Protein AF-A0A920KPG8-F1 (afdb_monomer)

Mean predicted aligned error: 13.16 Å

Nearest PDB structures (foldseek):
  3ojo-assembly1_B  TM=7.202E-01  e=2.414E-04  Staphylococcus aureus
  3ojo-assembly1_A  TM=7.400E-01  e=6.130E-04  Staphylococcus aureus
  3d1l-assembly1_A  TM=4.827E-01  e=1.538E-01  Bacteroides fragilis NCTC 9343
  3d1l-assembly1_B  TM=4.449E-01  e=1.644E-01  Bacteroides fragilis NCTC 9343
  3gg2-assembly1_B  TM=5.961E-01  e=7.112E-01  Porphyromonas gingivalis

Sequence (133 aa):
MEKREGLVSLGKDFFSSIFPGEKEGRETPIFYTRATPKVVGGVTSPCKSVGVALYEALIDVVPVSSPAVGETKLLENIHRAVNIGLVNEMKIVAINGVDIFEVIELQKTQNPSGLQLLSGARGRRSLTDRPLF

Solvent-accessible surface area (backbone atoms only — not comparable to full-atom values): 8381 Å² total; per-residue (Å²): 136,85,79,78,82,83,80,79,42,82,49,78,73,44,70,52,61,39,63,68,76,79,81,80,61,99,82,61,83,82,89,69,100,73,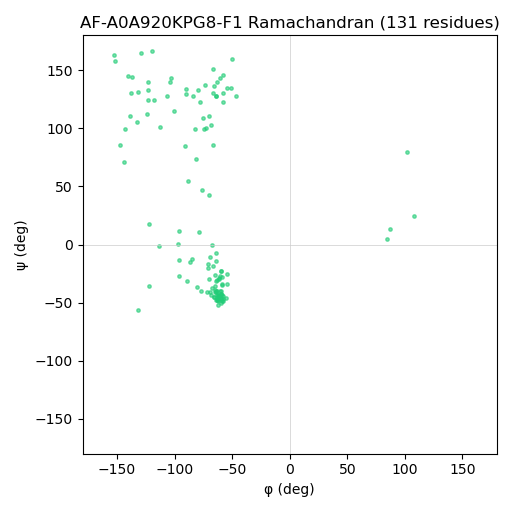58,79,62,43,42,38,3,10,83,39,74,55,10,27,54,54,49,46,62,64,42,54,77,80,38,54,66,44,80,45,91,28,35,75,73,22,50,55,58,58,55,53,51,50,55,50,51,53,52,51,52,50,54,57,57,47,47,60,50,39,73,74,72,45,63,64,66,60,53,52,56,54,42,45,74,78,45,67,77,80,56,71,88,59,75,81,74,85,65,101,62,73,89,80,80,62,80,93,121

pLDDT: mean 73.13, std 18.41, range [29.94, 93.38]

Foldseek 3Di:
DDDDPDDQDELPRDWDKDWDDDDDDPPDDDDDQADDAIEIFTQDPSNRVVRCVVPVVRYHYDYDDHRVVRVVVVVVVVLVVVVVVVVVVVVVVVVVVDDVVVVVVVCCVVPVVPPPSCVPPPDPDDPPPDDPD

Radius of gyration: 22.97 Å; Cα contacts (8 Å, |Δi|>4): 119; chains: 1; bounding box: 70×40×52 Å

Structure (mmCIF, N/CA/C/O backbone):
data_AF-A0A920KPG8-F1
#
_entry.id   AF-A0A920KPG8-F1
#
loop_
_atom_site.group_PDB
_atom_site.id
_atom_site.type_symbol
_atom_site.label_atom_id
_atom_site.label_alt_id
_atom_site.label_comp_id
_atom_site.l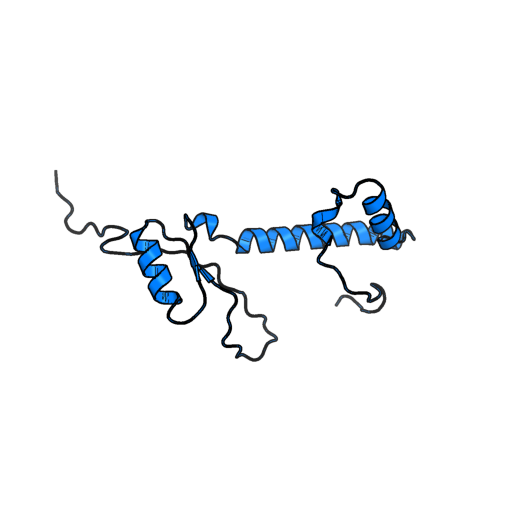abel_asym_id
_atom_site.label_entity_id
_atom_site.label_seq_id
_atom_site.pdbx_PDB_ins_code
_atom_site.Cartn_x
_atom_site.Cartn_y
_atom_site.Cartn_z
_atom_site.occupancy
_atom_site.B_iso_or_equiv
_atom_site.auth_seq_id
_atom_site.auth_comp_id
_atom_site.auth_asym_id
_atom_site.auth_atom_id
_atom_site.pdbx_PDB_model_num
ATOM 1 N N . MET A 1 1 ? 48.359 -8.347 -13.619 1.00 40.19 1 MET A N 1
ATOM 2 C CA . MET A 1 1 ? 47.055 -7.920 -13.066 1.00 40.19 1 MET A CA 1
ATOM 3 C C . MET A 1 1 ? 45.988 -8.464 -13.995 1.00 40.19 1 MET A C 1
ATOM 5 O O . MET A 1 1 ? 45.846 -7.979 -15.108 1.00 40.19 1 MET A O 1
ATOM 9 N N . GLU A 1 2 ? 45.391 -9.579 -13.601 1.00 37.66 2 GLU A N 1
ATOM 10 C CA . GLU A 1 2 ? 44.580 -10.447 -14.453 1.00 37.66 2 GLU A CA 1
ATOM 11 C C . GLU A 1 2 ? 43.179 -9.854 -14.660 1.00 37.66 2 GLU A C 1
ATOM 13 O O . GLU A 1 2 ? 42.464 -9.536 -13.708 1.00 37.66 2 GLU A O 1
ATOM 18 N N . LYS A 1 3 ? 42.821 -9.648 -15.927 1.00 43.16 3 LYS A N 1
ATOM 19 C CA . LYS A 1 3 ? 41.524 -9.149 -16.381 1.00 43.16 3 LYS A CA 1
ATOM 20 C C . LYS A 1 3 ? 40.538 -10.314 -16.237 1.00 43.16 3 LYS A C 1
ATOM 22 O O . LYS A 1 3 ? 40.657 -11.291 -16.965 1.00 43.16 3 LYS A O 1
ATOM 27 N N . ARG A 1 4 ? 39.606 -10.254 -15.280 1.00 51.16 4 ARG A N 1
ATOM 28 C CA . ARG A 1 4 ? 38.554 -11.278 -15.165 1.00 51.16 4 ARG A CA 1
ATOM 29 C C . ARG A 1 4 ? 37.608 -11.147 -16.359 1.00 51.16 4 ARG A C 1
ATOM 31 O O . ARG A 1 4 ? 36.800 -10.220 -16.408 1.00 51.16 4 ARG A O 1
ATOM 38 N N . GLU A 1 5 ? 37.749 -12.043 -17.328 1.00 51.50 5 GLU A N 1
ATOM 39 C CA . GLU A 1 5 ? 36.774 -12.237 -18.398 1.00 51.50 5 GLU A CA 1
ATOM 40 C C . GLU A 1 5 ? 35.460 -12.773 -17.808 1.00 51.50 5 GLU A C 1
ATOM 42 O O . GLU A 1 5 ? 35.474 -13.628 -16.923 1.00 51.50 5 GLU A O 1
ATOM 47 N N . GLY A 1 6 ? 34.327 -12.229 -18.268 1.00 53.56 6 GLY A N 1
ATOM 48 C CA . GLY A 1 6 ? 32.986 -12.672 -17.866 1.00 53.56 6 GLY A CA 1
ATOM 49 C C . GLY A 1 6 ? 32.189 -11.737 -16.945 1.00 53.56 6 GLY A C 1
ATOM 50 O O . GLY A 1 6 ? 31.307 -12.211 -16.233 1.00 53.56 6 GLY A O 1
ATOM 51 N N . LEU A 1 7 ? 32.452 -10.422 -16.920 1.00 61.44 7 LEU A N 1
ATOM 52 C CA . LEU A 1 7 ? 31.588 -9.491 -16.179 1.00 61.44 7 LEU A CA 1
ATOM 53 C C . LEU A 1 7 ? 30.248 -9.282 -16.905 1.00 61.44 7 LEU A C 1
ATOM 55 O O . LEU A 1 7 ? 30.151 -8.489 -17.837 1.00 61.44 7 LEU A O 1
ATOM 59 N N . VAL A 1 8 ? 29.214 -9.976 -16.432 1.00 70.06 8 VAL A N 1
ATOM 60 C CA . VAL A 1 8 ? 27.806 -9.707 -16.760 1.00 70.06 8 VAL A CA 1
ATOM 61 C C . VAL A 1 8 ? 27.431 -8.323 -16.220 1.00 70.06 8 VAL A C 1
ATOM 63 O O . VAL A 1 8 ? 27.653 -8.028 -15.043 1.00 70.06 8 VAL A O 1
ATOM 66 N N . SER A 1 9 ? 26.863 -7.465 -17.066 1.00 77.38 9 SER A N 1
ATOM 67 C CA . SER A 1 9 ? 26.505 -6.087 -16.727 1.00 77.38 9 SER A CA 1
ATOM 68 C C . SER A 1 9 ? 24.992 -5.882 -16.560 1.00 77.38 9 SER A C 1
ATOM 70 O O . SER A 1 9 ? 24.174 -6.223 -17.418 1.00 77.38 9 SER A O 1
ATOM 72 N N . LEU A 1 10 ? 24.603 -5.296 -15.423 1.00 79.69 10 LEU A N 1
ATOM 73 C CA . LEU A 1 10 ? 23.208 -4.992 -15.099 1.00 79.69 10 LEU A CA 1
ATOM 74 C C . LEU A 1 10 ? 22.645 -3.919 -16.048 1.00 79.69 10 LEU A C 1
ATOM 76 O O . LEU A 1 10 ? 23.235 -2.855 -16.228 1.00 79.69 10 LEU A O 1
ATOM 80 N N . GLY A 1 11 ? 21.473 -4.179 -16.624 1.00 72.12 11 GLY A N 1
ATOM 81 C CA . GLY A 1 11 ? 20.817 -3.330 -17.618 1.00 72.12 11 GLY A CA 1
ATOM 82 C C . GLY A 1 11 ? 21.280 -3.554 -19.060 1.00 72.12 11 GLY A C 1
ATOM 83 O O . GLY A 1 11 ? 20.841 -2.809 -19.934 1.00 72.12 11 GLY A O 1
ATOM 84 N N . LYS A 1 12 ? 22.154 -4.538 -19.309 1.00 75.75 12 LYS A N 1
ATOM 85 C CA . LYS A 1 12 ? 22.561 -4.962 -20.659 1.00 75.75 12 LYS A CA 1
ATOM 86 C C . LYS A 1 12 ? 22.484 -6.478 -20.809 1.00 75.75 12 LYS A C 1
ATOM 88 O O . LYS A 1 12 ? 21.751 -6.957 -21.663 1.00 75.75 12 LYS A O 1
ATOM 93 N N . ASP A 1 13 ? 23.188 -7.203 -19.942 1.00 75.00 13 ASP A N 1
ATOM 94 C CA . ASP A 1 13 ? 23.271 -8.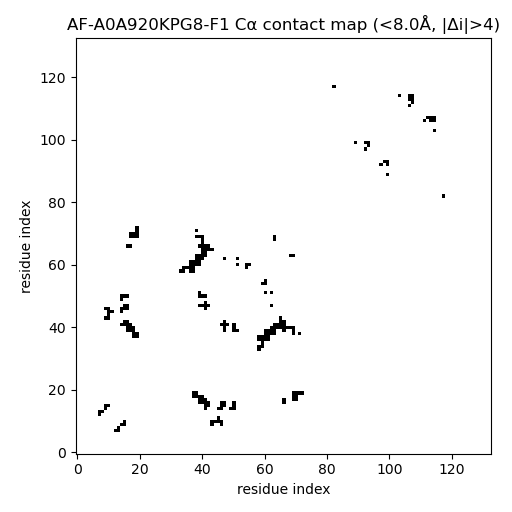668 -19.980 1.00 75.00 13 ASP A CA 1
ATOM 95 C C . ASP A 1 13 ? 22.258 -9.323 -19.025 1.00 75.00 13 ASP A C 1
ATOM 97 O O . ASP A 1 13 ? 21.795 -10.436 -19.259 1.00 75.00 13 ASP A O 1
ATOM 101 N N . PHE A 1 14 ? 21.881 -8.619 -17.951 1.00 71.25 14 PHE A N 1
ATOM 102 C CA . PHE A 1 14 ? 20.865 -9.042 -16.985 1.00 71.25 14 PHE A CA 1
ATOM 103 C C . PHE A 1 14 ? 19.998 -7.854 -16.556 1.00 71.25 14 PHE A C 1
ATOM 105 O O . PHE A 1 14 ? 20.508 -6.744 -16.402 1.00 71.25 14 PHE A O 1
ATOM 112 N N . PHE A 1 15 ? 18.705 -8.072 -16.311 1.00 74.44 15 PHE A N 1
ATOM 113 C CA . PHE A 1 15 ? 17.763 -7.028 -15.895 1.00 74.44 15 PHE A CA 1
ATOM 114 C C . PHE A 1 15 ? 17.101 -7.399 -14.563 1.00 74.44 15 PHE A C 1
ATOM 116 O O . PHE A 1 15 ? 16.628 -8.518 -14.399 1.00 74.44 15 PHE A O 1
ATOM 123 N N . SER A 1 16 ? 17.049 -6.454 -13.617 1.00 71.44 16 SER A N 1
ATOM 124 C CA . SER A 1 16 ? 16.432 -6.643 -12.295 1.00 71.44 16 SER A CA 1
ATOM 125 C C . SER A 1 16 ? 15.339 -5.610 -12.044 1.00 71.44 16 SER A C 1
ATOM 127 O O . SER A 1 16 ? 15.597 -4.401 -12.108 1.00 71.44 16 SER A O 1
ATOM 129 N N . SER A 1 17 ? 14.136 -6.098 -11.740 1.00 72.50 17 SER A N 1
ATOM 130 C CA . SER A 1 17 ? 12.969 -5.287 -11.389 1.00 72.50 17 SER A CA 1
ATOM 131 C C . SER A 1 17 ? 12.220 -5.905 -10.206 1.00 72.50 17 SER A C 1
ATOM 133 O O . SER A 1 17 ? 12.169 -7.128 -10.084 1.00 72.50 17 SER A O 1
ATOM 135 N N . ILE A 1 18 ? 11.662 -5.064 -9.331 1.00 72.56 18 ILE A N 1
ATOM 136 C CA . ILE A 1 18 ? 10.894 -5.485 -8.148 1.00 72.56 18 ILE A CA 1
ATOM 137 C C . ILE A 1 18 ? 9.398 -5.304 -8.394 1.00 72.56 18 ILE A C 1
ATOM 139 O O . ILE A 1 18 ? 8.970 -4.285 -8.940 1.00 72.56 18 ILE A O 1
ATOM 143 N N . PHE A 1 19 ? 8.636 -6.290 -7.916 1.00 67.00 19 PHE A N 1
ATOM 144 C CA . PHE A 1 19 ? 7.180 -6.348 -7.955 1.00 67.00 19 PHE A CA 1
ATOM 145 C C . PHE A 1 19 ? 6.691 -6.896 -6.609 1.00 67.00 19 PHE A C 1
ATOM 147 O O . PHE A 1 19 ? 6.902 -8.078 -6.319 1.00 67.00 19 PHE A O 1
ATOM 154 N N . PRO A 1 20 ? 6.045 -6.094 -5.751 1.00 62.91 20 PRO A N 1
ATOM 155 C CA . PRO A 1 20 ? 5.383 -6.643 -4.582 1.00 62.91 20 PRO A CA 1
ATOM 156 C C . PRO A 1 20 ? 4.168 -7.436 -5.056 1.00 62.91 20 PRO A C 1
ATOM 158 O O . PRO A 1 20 ? 3.200 -6.874 -5.571 1.00 62.91 20 PRO A O 1
ATOM 161 N N . GLY A 1 21 ? 4.233 -8.758 -4.915 1.00 59.78 21 GLY A N 1
ATOM 162 C CA . GLY A 1 21 ? 3.103 -9.630 -5.205 1.00 59.78 21 GLY A CA 1
ATOM 163 C C . GLY A 1 21 ? 1.884 -9.265 -4.356 1.00 59.78 21 GLY A C 1
ATOM 164 O O . GLY A 1 21 ? 1.989 -8.868 -3.192 1.00 59.78 21 GLY A O 1
ATOM 165 N N . GLU A 1 22 ? 0.706 -9.428 -4.943 1.00 59.16 22 GLU A N 1
ATOM 166 C CA . GLU A 1 22 ? -0.552 -9.374 -4.208 1.00 59.16 22 GLU A CA 1
ATOM 167 C C . GLU A 1 22 ? -0.744 -10.728 -3.517 1.00 59.16 22 GLU A C 1
ATOM 169 O O . GLU A 1 22 ? -0.513 -11.773 -4.122 1.00 59.16 22 GLU A O 1
ATOM 174 N N . LYS A 1 23 ? -1.094 -10.730 -2.227 1.00 57.62 23 LYS A N 1
ATOM 175 C CA . LYS A 1 23 ? -1.353 -11.979 -1.503 1.00 57.62 23 LYS A CA 1
ATOM 176 C C . LYS A 1 23 ? -2.786 -12.400 -1.810 1.00 57.62 23 LYS A C 1
ATOM 178 O O . LYS A 1 23 ? -3.707 -11.864 -1.200 1.00 57.62 23 LYS A O 1
ATOM 183 N N . GLU A 1 24 ? -2.959 -13.339 -2.732 1.00 53.59 24 GLU A N 1
ATOM 184 C CA . GLU A 1 24 ? -4.237 -14.022 -2.938 1.00 53.59 24 GLU A CA 1
ATOM 185 C C . GLU A 1 24 ? -4.660 -14.696 -1.622 1.00 53.59 24 GLU A C 1
ATOM 187 O O . GLU A 1 24 ? -3.897 -15.433 -0.987 1.00 53.59 24 GLU A O 1
ATOM 192 N N . GLY A 1 25 ? -5.851 -14.346 -1.136 1.00 46.84 25 GLY A N 1
ATOM 193 C CA . GLY A 1 25 ? -6.418 -14.935 0.073 1.00 46.84 25 GLY A CA 1
ATOM 194 C C . GLY A 1 25 ? -6.746 -16.413 -0.147 1.00 46.84 25 GLY A C 1
ATOM 195 O O . GLY A 1 25 ? -7.084 -16.821 -1.252 1.00 46.84 25 GLY A O 1
ATOM 196 N N . ARG A 1 26 ? -6.699 -17.220 0.921 1.00 49.09 26 ARG A N 1
ATOM 197 C CA . ARG A 1 26 ? -7.026 -18.662 0.884 1.00 49.09 26 ARG A CA 1
ATOM 198 C C . ARG A 1 26 ? -8.490 -18.980 0.515 1.00 49.09 26 ARG A C 1
ATOM 200 O O . ARG A 1 26 ? -8.807 -20.148 0.341 1.00 49.09 26 ARG A O 1
ATOM 207 N N . GLU A 1 27 ? -9.365 -17.978 0.412 1.00 52.84 27 GLU A N 1
ATOM 208 C CA . GLU A 1 27 ? -10.826 -18.155 0.334 1.00 52.84 27 GLU A CA 1
ATOM 209 C C . GLU A 1 27 ? -11.456 -17.748 -1.005 1.00 52.84 27 GLU A C 1
ATOM 211 O O . GLU A 1 27 ? -12.663 -17.890 -1.183 1.00 52.84 27 GLU A O 1
ATOM 216 N N . THR A 1 28 ? -10.678 -17.253 -1.965 1.00 48.34 28 THR A N 1
ATOM 217 C CA . THR A 1 28 ? -11.210 -16.852 -3.274 1.00 48.34 28 THR A CA 1
ATOM 218 C C . THR A 1 28 ? -10.947 -17.941 -4.312 1.00 48.34 28 THR A C 1
ATOM 220 O O . THR A 1 28 ? -9.781 -18.186 -4.630 1.00 48.34 28 THR A O 1
ATOM 223 N N . PRO A 1 29 ? -11.994 -18.586 -4.870 1.00 50.53 29 PRO A N 1
ATOM 224 C CA . PRO A 1 29 ? -11.839 -19.336 -6.101 1.00 50.53 29 PRO A CA 1
ATOM 225 C C . PRO A 1 29 ? -11.313 -18.371 -7.163 1.00 50.53 29 PRO A C 1
ATOM 227 O O . PRO A 1 29 ? -11.792 -17.248 -7.309 1.00 50.53 29 PRO A O 1
ATOM 230 N N . ILE A 1 30 ? -10.265 -18.833 -7.824 1.00 60.50 30 ILE A N 1
ATOM 231 C CA . ILE A 1 30 ? -9.461 -18.157 -8.837 1.00 60.50 30 ILE A CA 1
ATOM 232 C C . ILE A 1 30 ? -10.368 -17.552 -9.930 1.00 60.50 30 ILE A C 1
ATOM 234 O O . ILE A 1 30 ? -11.483 -18.024 -10.134 1.00 60.50 30 ILE A O 1
ATOM 238 N N . PHE A 1 31 ? -9.830 -16.567 -10.659 1.00 53.06 31 PHE A N 1
ATOM 239 C CA . PHE A 1 31 ? -10.318 -15.953 -11.910 1.00 53.06 31 PHE A CA 1
ATOM 240 C C . PHE A 1 31 ? -11.018 -14.592 -11.775 1.00 53.06 31 PHE A C 1
ATOM 242 O O . PHE A 1 31 ? -12.227 -14.486 -11.942 1.00 53.06 31 PHE A O 1
ATOM 249 N N . TYR A 1 32 ? -10.227 -13.518 -11.640 1.00 49.44 32 TYR A N 1
ATOM 250 C CA . TYR A 1 32 ? -10.586 -12.230 -12.244 1.00 49.44 32 TYR A CA 1
ATOM 251 C C . TYR A 1 32 ? -9.399 -11.616 -12.989 1.00 49.44 32 TYR A C 1
ATOM 253 O O . TYR A 1 32 ? -8.462 -11.065 -12.419 1.00 49.44 32 TYR A O 1
ATOM 261 N N . THR A 1 33 ? -9.499 -11.706 -14.312 1.00 45.62 33 THR A N 1
ATOM 262 C CA . THR A 1 33 ? -8.628 -11.187 -15.376 1.00 45.62 33 THR A CA 1
ATOM 263 C C . THR A 1 33 ? -8.693 -9.656 -15.499 1.00 45.62 33 THR A C 1
ATOM 265 O O . THR A 1 33 ? -8.769 -9.096 -16.589 1.00 45.62 33 THR A O 1
ATOM 268 N N . ARG A 1 34 ? -8.695 -8.959 -14.361 1.00 50.06 34 ARG A N 1
ATOM 269 C CA . ARG A 1 34 ? -8.453 -7.516 -14.258 1.00 50.06 34 ARG A CA 1
ATOM 270 C C . ARG A 1 34 ? -7.686 -7.286 -12.960 1.00 50.06 34 ARG A C 1
ATOM 272 O O . ARG A 1 34 ? -8.238 -6.880 -11.944 1.00 50.06 34 ARG A O 1
ATOM 279 N N . ALA A 1 35 ? -6.429 -7.719 -12.985 1.00 61.88 35 ALA A N 1
ATOM 280 C CA . ALA A 1 35 ? -5.537 -7.668 -11.840 1.00 61.88 35 ALA A CA 1
ATOM 281 C C . ALA A 1 35 ? -5.331 -6.217 -11.389 1.00 61.88 35 ALA A C 1
ATOM 283 O O . ALA A 1 35 ? -5.224 -5.319 -12.223 1.00 61.88 35 ALA A O 1
ATOM 284 N N . THR A 1 36 ? -5.230 -6.002 -10.074 1.00 71.19 36 THR A N 1
ATOM 285 C CA . THR A 1 36 ? -4.715 -4.752 -9.506 1.00 71.19 36 THR A CA 1
ATOM 286 C C . THR A 1 36 ? -3.427 -4.371 -10.249 1.00 71.19 36 THR A C 1
ATOM 288 O O . THR A 1 36 ? -2.537 -5.234 -10.336 1.00 71.19 36 THR A O 1
ATOM 291 N N . PRO A 1 37 ? -3.308 -3.133 -10.781 1.00 80.31 37 PRO A N 1
ATOM 292 C CA . PRO A 1 37 ? -2.138 -2.723 -11.545 1.00 80.31 37 PRO A CA 1
ATOM 293 C C . PRO A 1 37 ? -0.849 -3.017 -10.782 1.00 80.31 37 PRO A C 1
ATOM 295 O O . PRO A 1 37 ? -0.759 -2.756 -9.577 1.00 80.31 37 PRO A O 1
ATOM 298 N N . LYS A 1 38 ? 0.154 -3.584 -11.454 1.00 79.56 38 LYS A N 1
ATOM 299 C CA . LYS A 1 38 ? 1.413 -3.956 -10.796 1.00 79.56 38 LYS A CA 1
ATOM 300 C C . LYS A 1 38 ? 2.405 -2.812 -10.844 1.00 79.56 38 LYS A C 1
ATOM 302 O O . LYS A 1 38 ? 2.617 -2.194 -11.880 1.00 79.56 38 LYS A O 1
ATOM 307 N N . VAL A 1 39 ? 3.032 -2.545 -9.704 1.00 86.38 39 VAL A N 1
ATOM 308 C CA . VAL A 1 39 ? 4.066 -1.517 -9.593 1.00 86.38 39 VAL A CA 1
ATOM 309 C C . VAL A 1 39 ? 5.402 -2.101 -10.031 1.00 86.38 39 VAL A C 1
ATOM 311 O O . VAL A 1 39 ? 5.798 -3.158 -9.541 1.00 86.38 39 VAL A O 1
ATOM 314 N N . VAL A 1 40 ? 6.082 -1.418 -10.952 1.00 89.31 40 VAL A N 1
ATOM 315 C CA . VAL A 1 40 ? 7.309 -1.910 -11.590 1.00 89.31 40 VAL A CA 1
ATOM 316 C C . VAL A 1 40 ? 8.438 -0.910 -11.409 1.00 89.31 40 VAL A C 1
ATOM 318 O O . VAL A 1 40 ? 8.424 0.180 -11.984 1.00 89.31 40 VAL A O 1
ATOM 321 N N . GLY A 1 41 ? 9.441 -1.291 -10.620 1.00 87.81 41 GLY A N 1
ATOM 322 C CA . GLY A 1 41 ? 10.659 -0.508 -10.422 1.00 87.81 41 GLY A CA 1
ATOM 323 C C . GLY A 1 41 ? 11.889 -1.271 -10.893 1.00 87.81 41 GLY A C 1
ATOM 324 O O . GLY A 1 41 ? 12.136 -2.375 -10.417 1.00 87.81 41 GLY A O 1
ATOM 325 N N . GLY A 1 42 ? 12.669 -0.680 -11.799 1.00 88.62 42 GLY A N 1
ATOM 326 C CA . GLY A 1 42 ? 13.930 -1.247 -12.289 1.00 88.62 42 GLY A CA 1
ATOM 327 C C . GLY A 1 42 ? 15.145 -0.564 -11.668 1.00 88.62 42 GLY A C 1
ATOM 328 O O . GLY A 1 42 ? 15.133 0.650 -11.467 1.00 88.62 42 GLY A O 1
ATOM 329 N N . VAL A 1 43 ? 16.209 -1.327 -11.387 1.00 89.31 43 VAL A N 1
ATOM 330 C CA . VAL A 1 43 ? 17.461 -0.782 -10.807 1.00 89.31 43 VAL A CA 1
ATOM 331 C C . VAL A 1 43 ? 18.131 0.227 -11.753 1.00 89.31 43 VAL A C 1
ATOM 333 O O . VAL A 1 43 ? 18.762 1.182 -11.313 1.00 89.31 43 VAL A O 1
ATOM 336 N N . THR A 1 44 ? 17.963 0.037 -13.064 1.00 89.81 44 THR A N 1
ATOM 337 C CA . THR A 1 44 ? 18.383 0.974 -14.114 1.00 89.81 44 THR A CA 1
ATOM 338 C C . THR A 1 44 ? 17.227 1.244 -15.079 1.00 89.81 44 THR A C 1
ATOM 340 O O . THR A 1 44 ? 16.247 0.495 -15.111 1.00 89.81 44 THR A O 1
ATOM 343 N N . SER A 1 45 ? 17.339 2.295 -15.902 1.00 90.38 45 SER A N 1
ATOM 344 C CA . SER A 1 45 ? 16.311 2.626 -16.903 1.00 90.38 45 SER A CA 1
ATOM 345 C C . SER A 1 45 ? 16.012 1.455 -17.861 1.00 90.38 45 SER A C 1
ATOM 347 O O . SER A 1 45 ? 14.840 1.102 -17.988 1.00 90.38 45 SER A O 1
ATOM 349 N N . PRO A 1 46 ? 17.020 0.748 -18.423 1.00 91.88 46 PRO A N 1
ATOM 350 C CA . PRO A 1 46 ? 16.765 -0.454 -19.220 1.00 91.88 46 PRO A CA 1
ATOM 351 C C . PRO A 1 46 ? 16.041 -1.570 -18.454 1.00 91.88 46 PRO A C 1
ATOM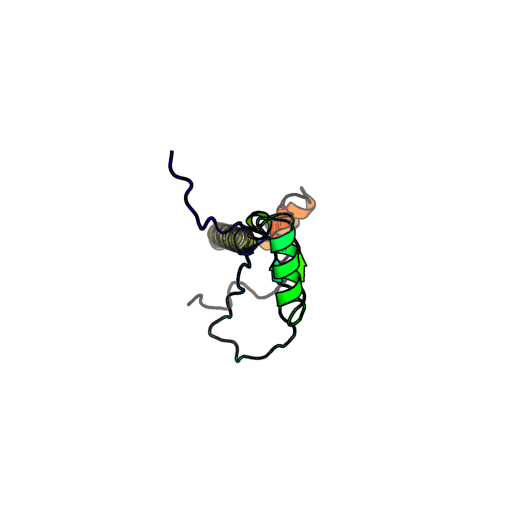 353 O O . PRO A 1 46 ? 15.133 -2.185 -19.002 1.00 91.88 46 PRO A O 1
ATOM 356 N N . CYS A 1 47 ? 16.381 -1.805 -17.177 1.00 90.50 47 CYS A N 1
ATOM 357 C CA . CYS A 1 47 ? 15.684 -2.807 -16.356 1.00 90.50 47 CYS A CA 1
ATOM 358 C C . CYS A 1 47 ? 14.199 -2.492 -16.216 1.00 90.50 47 CYS A C 1
ATOM 360 O O . CYS A 1 47 ? 13.370 -3.391 -16.342 1.00 90.50 47 CYS A O 1
ATOM 362 N N . LYS A 1 48 ? 13.871 -1.214 -16.002 1.00 91.00 48 LYS A N 1
ATOM 363 C CA . LYS A 1 48 ? 12.486 -0.761 -15.913 1.00 91.00 48 LYS A CA 1
ATOM 364 C C . LYS A 1 48 ? 11.761 -0.966 -17.239 1.00 91.00 48 LYS A C 1
ATOM 366 O O . LYS A 1 48 ? 10.682 -1.536 -17.225 1.00 91.00 48 LYS A O 1
ATOM 371 N N . SER A 1 49 ? 12.352 -0.559 -18.363 1.00 92.12 49 SER A N 1
ATOM 372 C CA . SER A 1 49 ? 11.726 -0.718 -19.683 1.00 92.12 49 SER A CA 1
ATOM 373 C C . SER A 1 49 ? 11.430 -2.181 -20.009 1.00 92.12 49 SER A C 1
ATOM 375 O O . SER A 1 49 ? 10.334 -2.495 -20.460 1.00 92.12 49 SER A O 1
ATOM 377 N N . VAL A 1 50 ? 12.377 -3.082 -19.726 1.00 91.69 50 VAL A N 1
ATOM 378 C CA . VAL A 1 50 ? 12.188 -4.528 -19.919 1.00 91.69 50 VAL A CA 1
ATOM 379 C C . VAL A 1 50 ? 11.115 -5.078 -18.978 1.00 91.69 50 VAL A C 1
ATOM 381 O O . VAL A 1 50 ? 10.245 -5.823 -19.417 1.00 91.69 50 VAL A O 1
ATOM 384 N N . GLY A 1 51 ? 11.141 -4.692 -17.699 1.00 88.94 51 GLY A N 1
ATOM 385 C CA . GLY A 1 51 ? 10.133 -5.112 -16.725 1.00 88.94 51 GLY A CA 1
ATOM 386 C C . GLY A 1 51 ? 8.725 -4.648 -17.101 1.00 88.94 51 GLY A C 1
ATOM 387 O O . GLY A 1 51 ? 7.790 -5.434 -17.043 1.00 88.94 51 GLY A O 1
ATOM 388 N N . VAL A 1 52 ? 8.572 -3.397 -17.533 1.00 91.56 52 VAL A N 1
ATOM 389 C CA . VAL A 1 52 ? 7.289 -2.838 -17.978 1.00 91.56 52 VAL A CA 1
ATOM 390 C C . VAL A 1 52 ? 6.773 -3.591 -19.204 1.00 91.56 52 VAL A C 1
ATOM 392 O O . VAL A 1 52 ? 5.669 -4.123 -19.156 1.00 91.56 52 VAL A O 1
ATOM 395 N N . ALA A 1 53 ? 7.601 -3.739 -20.244 1.00 92.12 53 ALA A N 1
ATOM 396 C CA . ALA A 1 53 ? 7.215 -4.429 -21.475 1.00 92.12 53 ALA A CA 1
ATOM 397 C C . ALA A 1 53 ? 6.793 -5.891 -21.242 1.00 92.12 53 ALA A C 1
ATOM 399 O O . ALA A 1 53 ? 5.898 -6.392 -21.918 1.00 92.12 53 ALA A O 1
ATOM 400 N N . LEU A 1 54 ? 7.417 -6.574 -20.276 1.00 88.00 54 LEU A N 1
ATOM 401 C CA . LEU A 1 54 ? 7.059 -7.944 -19.914 1.00 88.00 54 LEU A CA 1
ATOM 402 C C . LEU A 1 54 ? 5.649 -8.037 -19.313 1.00 88.00 54 LEU A C 1
ATOM 404 O O . LEU A 1 54 ? 4.896 -8.945 -19.660 1.00 88.00 54 LEU A O 1
ATOM 408 N N . TYR A 1 55 ? 5.299 -7.130 -18.399 1.00 84.94 55 TYR A N 1
ATOM 409 C CA . TYR A 1 55 ? 4.048 -7.221 -17.642 1.00 84.94 55 TYR A CA 1
ATOM 410 C C . TYR A 1 55 ? 2.869 -6.525 -18.320 1.00 84.94 55 TYR A C 1
ATOM 412 O O . TYR A 1 55 ? 1.752 -7.027 -18.210 1.00 84.94 55 TYR A O 1
ATOM 420 N N . GLU A 1 56 ? 3.099 -5.449 -19.076 1.00 89.69 56 GLU A N 1
ATOM 421 C CA . GLU A 1 56 ? 2.042 -4.758 -19.835 1.00 89.69 56 GLU A CA 1
ATOM 422 C C . GLU A 1 56 ? 1.354 -5.667 -20.863 1.00 89.69 56 GLU A C 1
ATOM 424 O O . GLU A 1 56 ? 0.202 -5.438 -21.221 1.00 89.69 56 GLU A O 1
ATOM 429 N N . ALA A 1 57 ? 2.016 -6.745 -21.297 1.00 86.81 57 ALA A N 1
ATOM 430 C CA . ALA A 1 57 ? 1.412 -7.759 -22.159 1.00 86.81 57 ALA A CA 1
ATOM 431 C C . ALA A 1 57 ? 0.280 -8.559 -21.480 1.00 86.81 57 ALA A C 1
ATOM 433 O O . ALA A 1 57 ? -0.499 -9.217 -22.169 1.00 86.81 57 ALA A O 1
ATOM 434 N N . LEU A 1 58 ? 0.206 -8.547 -20.145 1.00 82.88 58 LEU A N 1
ATOM 435 C CA . LEU A 1 58 ? -0.702 -9.386 -19.359 1.00 82.88 58 LEU A CA 1
ATOM 436 C C . LEU A 1 58 ? -1.634 -8.576 -18.449 1.00 82.88 58 LEU A C 1
ATOM 438 O O . LEU A 1 58 ? -2.771 -8.992 -18.229 1.00 82.88 58 LEU A O 1
ATOM 442 N N . ILE A 1 59 ? -1.152 -7.467 -17.880 1.00 84.94 59 ILE A N 1
ATOM 443 C CA . ILE A 1 59 ? -1.821 -6.691 -16.825 1.00 84.94 59 ILE A CA 1
ATOM 444 C C . ILE A 1 59 ? -1.413 -5.215 -16.885 1.00 84.94 59 ILE A C 1
ATOM 446 O O . ILE A 1 59 ? -0.334 -4.884 -17.367 1.00 84.94 59 ILE A O 1
ATOM 450 N N . ASP A 1 60 ? -2.240 -4.333 -16.323 1.00 86.69 60 ASP A N 1
ATOM 451 C CA . ASP A 1 60 ? -1.896 -2.915 -16.195 1.00 86.69 60 ASP A CA 1
ATOM 452 C C . ASP A 1 60 ? -0.670 -2.723 -15.283 1.00 86.69 60 ASP A C 1
ATOM 454 O O . ASP A 1 60 ? -0.531 -3.371 -14.238 1.00 86.69 60 ASP A O 1
ATOM 458 N N . VAL A 1 61 ? 0.218 -1.803 -15.664 1.00 88.75 61 VAL A N 1
ATOM 459 C CA . VAL A 1 61 ? 1.489 -1.539 -14.978 1.00 88.75 61 VAL A CA 1
ATOM 460 C C . VAL A 1 61 ? 1.589 -0.076 -14.552 1.00 88.75 61 VAL A C 1
ATOM 462 O O . VAL A 1 61 ? 1.237 0.839 -15.289 1.00 88.75 61 VAL A O 1
ATOM 465 N N . VAL A 1 62 ? 2.125 0.148 -13.351 1.00 90.81 62 VAL A N 1
ATOM 466 C CA . VAL A 1 62 ? 2.504 1.466 -12.837 1.00 90.81 62 VAL A CA 1
ATOM 467 C C . VAL A 1 62 ? 4.031 1.526 -12.712 1.00 90.81 62 VAL A C 1
ATOM 469 O O . VAL A 1 62 ? 4.594 0.979 -11.757 1.00 90.81 62 VAL A O 1
ATOM 472 N N . PRO A 1 63 ? 4.743 2.163 -13.658 1.00 90.62 63 PRO A N 1
ATOM 473 C CA . PRO A 1 63 ? 6.192 2.286 -13.581 1.00 90.62 63 PRO A CA 1
ATOM 474 C C . PRO A 1 63 ? 6.604 3.301 -12.509 1.00 90.62 63 PRO A C 1
ATOM 476 O O . PRO A 1 63 ? 6.058 4.401 -12.429 1.00 90.62 63 PRO A O 1
ATOM 479 N N . VAL A 1 64 ? 7.627 2.968 -11.722 1.00 90.88 64 VAL A N 1
ATOM 480 C CA . VAL A 1 64 ? 8.188 3.852 -10.685 1.00 90.88 64 VAL A CA 1
ATOM 481 C C . VAL A 1 64 ? 9.658 4.176 -10.940 1.00 90.88 64 VAL A C 1
ATOM 483 O O . VAL A 1 64 ? 10.321 3.587 -11.796 1.00 90.88 64 VAL A O 1
ATOM 486 N N . SER A 1 65 ? 10.174 5.179 -10.232 1.00 88.06 65 SER A N 1
ATOM 487 C CA . SER A 1 65 ? 11.531 5.700 -10.434 1.00 88.06 65 SER A CA 1
ATOM 488 C C . SER A 1 65 ? 12.629 4.736 -9.987 1.00 88.06 65 SER A C 1
ATOM 490 O O . SER A 1 65 ? 13.713 4.757 -10.566 1.00 88.06 65 SER A O 1
ATOM 492 N N . SER A 1 66 ? 12.361 3.890 -8.990 1.00 86.69 66 SER A N 1
ATOM 493 C CA . SER A 1 66 ? 13.309 2.906 -8.473 1.00 86.69 66 SER A CA 1
ATOM 494 C C . SER A 1 66 ? 12.586 1.698 -7.866 1.00 86.69 66 SER A C 1
ATOM 496 O O . SER A 1 66 ? 11.400 1.795 -7.538 1.00 86.69 66 SER A O 1
ATOM 498 N N . PRO A 1 67 ? 13.284 0.567 -7.665 1.00 84.81 67 PRO A N 1
ATOM 499 C CA . PRO A 1 67 ? 12.705 -0.602 -7.008 1.00 84.81 67 PRO A CA 1
ATOM 500 C C . PRO A 1 67 ? 12.203 -0.304 -5.588 1.00 84.81 67 PRO A C 1
ATOM 502 O O . PRO A 1 67 ? 11.154 -0.804 -5.206 1.00 84.81 67 PRO A O 1
ATOM 505 N N . ALA A 1 68 ? 12.895 0.575 -4.852 1.00 85.44 68 ALA A N 1
ATOM 506 C CA . ALA A 1 68 ? 12.525 0.972 -3.491 1.00 85.44 68 ALA A CA 1
ATOM 507 C C . ALA A 1 68 ? 11.174 1.704 -3.433 1.00 85.44 68 ALA A C 1
ATOM 509 O O . ALA A 1 68 ? 10.362 1.448 -2.551 1.00 85.44 68 ALA A O 1
ATOM 510 N N . VAL A 1 69 ? 10.885 2.578 -4.406 1.00 81.94 69 VAL A N 1
ATOM 511 C CA . VAL A 1 69 ? 9.559 3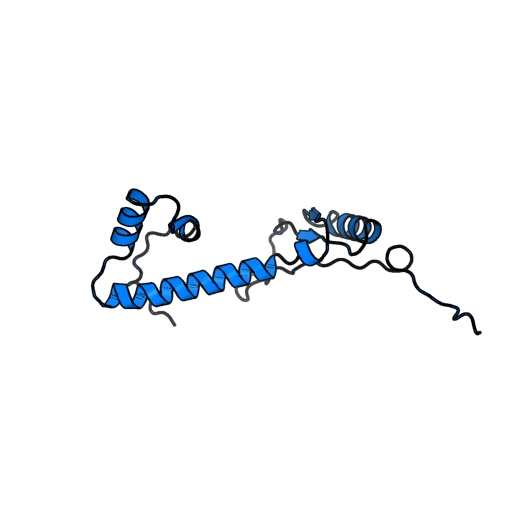.223 -4.516 1.00 81.94 69 VAL A CA 1
ATOM 512 C C . VAL A 1 69 ? 8.471 2.190 -4.822 1.00 81.94 69 VAL A C 1
ATOM 514 O O . VAL A 1 69 ? 7.311 2.370 -4.459 1.00 81.94 69 VAL A O 1
ATOM 517 N N . GLY A 1 70 ? 8.854 1.085 -5.461 1.00 77.31 70 GLY A N 1
ATOM 518 C CA . GLY A 1 70 ? 7.974 -0.031 -5.760 1.00 77.31 70 GLY A CA 1
ATOM 519 C C . GLY A 1 70 ? 7.528 -0.824 -4.538 1.00 77.31 70 GLY A C 1
ATOM 520 O O . GLY A 1 70 ? 6.603 -1.610 -4.679 1.00 77.31 70 GLY A O 1
ATOM 521 N N . GLU A 1 71 ? 8.102 -0.622 -3.347 1.00 79.25 71 GLU A N 1
ATOM 522 C CA . GLU A 1 71 ? 7.801 -1.383 -2.122 1.00 79.25 71 GLU A CA 1
ATOM 523 C C . GLU A 1 71 ? 6.464 -0.995 -1.451 1.00 79.25 71 GLU A C 1
ATOM 525 O O . GLU A 1 71 ? 6.356 -0.842 -0.232 1.00 79.25 71 GLU A O 1
ATOM 530 N N . THR A 1 72 ? 5.389 -0.886 -2.231 1.00 79.00 72 THR A N 1
ATOM 531 C CA . THR A 1 72 ? 4.047 -0.499 -1.757 1.00 79.00 72 THR A CA 1
ATOM 532 C C . THR A 1 72 ? 3.489 -1.427 -0.678 1.00 79.00 72 THR A C 1
ATOM 534 O O . THR A 1 72 ? 2.721 -1.000 0.188 1.00 79.00 72 THR A O 1
ATOM 537 N N . LYS A 1 73 ? 3.908 -2.698 -0.682 1.00 77.25 73 LYS A N 1
ATOM 538 C CA . LYS A 1 73 ? 3.442 -3.700 0.280 1.00 77.25 73 LYS A CA 1
ATOM 539 C C . LYS A 1 73 ? 3.844 -3.382 1.717 1.00 77.25 73 LYS A C 1
ATOM 541 O O . LYS A 1 73 ? 3.096 -3.710 2.639 1.00 77.25 73 LYS A O 1
ATOM 546 N N . LEU A 1 74 ? 4.991 -2.732 1.919 1.00 82.56 74 LEU A N 1
ATOM 547 C CA . LEU A 1 74 ? 5.402 -2.290 3.250 1.00 82.56 74 LEU A CA 1
ATOM 548 C C . LEU A 1 74 ? 4.414 -1.266 3.799 1.00 82.56 74 LEU A C 1
ATOM 550 O O . LEU A 1 74 ? 3.940 -1.420 4.922 1.00 82.56 74 LEU A O 1
ATOM 554 N N . LEU A 1 75 ? 4.036 -0.278 2.985 1.00 82.62 75 LEU A N 1
ATOM 555 C CA . LEU A 1 75 ? 3.082 0.747 3.395 1.00 82.62 75 LEU A CA 1
ATOM 556 C C . LEU A 1 75 ? 1.688 0.162 3.661 1.00 82.62 75 LEU A C 1
ATOM 558 O O . LEU A 1 75 ? 1.059 0.530 4.650 1.00 82.62 75 LEU A O 1
ATOM 562 N N . GLU A 1 76 ? 1.228 -0.794 2.848 1.00 80.44 76 GLU A N 1
ATOM 563 C CA . GLU A 1 76 ? -0.026 -1.519 3.109 1.00 80.44 76 GLU A CA 1
ATOM 564 C C . GLU A 1 76 ? 0.010 -2.229 4.473 1.00 80.44 76 GLU A C 1
ATOM 566 O O . GLU A 1 76 ? -0.932 -2.122 5.264 1.00 80.44 76 GLU A O 1
ATOM 571 N N . ASN A 1 77 ? 1.102 -2.943 4.763 1.00 83.62 77 ASN A N 1
ATOM 572 C CA . ASN A 1 77 ? 1.266 -3.655 6.027 1.00 83.62 77 ASN A CA 1
ATOM 573 C C . ASN A 1 77 ? 1.325 -2.691 7.217 1.00 83.62 77 ASN A C 1
ATOM 575 O O . ASN A 1 77 ? 0.691 -2.958 8.237 1.00 83.62 77 ASN A O 1
ATOM 579 N N . ILE A 1 78 ? 2.028 -1.564 7.078 1.00 87.44 78 ILE A N 1
ATOM 580 C CA . ILE A 1 78 ? 2.100 -0.516 8.103 1.00 87.44 78 ILE A CA 1
ATOM 581 C C . ILE A 1 78 ? 0.710 0.072 8.355 1.00 87.44 78 ILE A C 1
ATOM 583 O O . ILE A 1 78 ? 0.274 0.130 9.501 1.00 87.44 78 ILE A O 1
ATOM 587 N N . HIS A 1 79 ? -0.021 0.442 7.303 1.00 85.69 79 HIS A N 1
ATOM 588 C CA . HIS A 1 79 ? -1.369 0.995 7.427 1.00 85.69 79 HIS A CA 1
ATOM 589 C C . HIS A 1 79 ? -2.324 0.016 8.126 1.00 85.69 79 HIS A C 1
ATOM 591 O O . HIS A 1 79 ? -3.077 0.404 9.020 1.00 85.69 79 HIS A O 1
ATOM 597 N N . ARG A 1 80 ? -2.252 -1.279 7.785 1.00 84.12 80 ARG A N 1
ATOM 598 C CA . ARG A 1 80 ? -3.019 -2.326 8.475 1.00 84.12 80 ARG A CA 1
ATOM 599 C C . ARG A 1 80 ? -2.626 -2.428 9.951 1.00 84.12 80 ARG A C 1
ATOM 601 O O . ARG A 1 80 ? -3.513 -2.470 10.797 1.00 84.12 80 ARG A O 1
ATOM 608 N N . ALA A 1 81 ? -1.331 -2.470 10.259 1.00 87.94 81 ALA A N 1
ATOM 609 C CA . ALA A 1 81 ? -0.839 -2.590 11.631 1.00 87.94 81 ALA A CA 1
ATOM 610 C C . ALA A 1 81 ? -1.278 -1.404 12.503 1.00 87.94 81 ALA A C 1
ATOM 612 O O . ALA A 1 81 ? -1.805 -1.614 13.595 1.00 87.94 81 ALA A O 1
ATOM 613 N N . VAL A 1 82 ? -1.137 -0.176 11.994 1.00 91.06 82 VAL A N 1
ATOM 614 C CA . VAL A 1 82 ? -1.575 1.050 12.679 1.00 91.06 82 VAL A CA 1
ATOM 615 C C . VAL A 1 82 ? -3.077 1.018 12.947 1.00 91.06 82 VAL A C 1
ATOM 617 O O . VAL A 1 82 ? -3.494 1.261 14.076 1.00 91.06 82 VAL A O 1
ATOM 620 N N . ASN A 1 83 ? -3.894 0.659 11.954 1.00 88.31 83 ASN A N 1
ATOM 621 C CA . ASN A 1 83 ? -5.348 0.631 12.125 1.00 88.31 83 ASN A CA 1
ATOM 622 C C . ASN A 1 83 ? -5.813 -0.460 13.097 1.00 88.31 83 ASN A C 1
ATOM 624 O O . ASN A 1 83 ? -6.733 -0.221 13.876 1.00 88.31 83 ASN A O 1
ATOM 628 N N . ILE A 1 84 ? -5.175 -1.636 13.092 1.00 87.94 84 ILE A N 1
ATOM 629 C CA . ILE A 1 84 ? -5.465 -2.693 14.074 1.00 87.94 84 ILE A CA 1
ATOM 630 C C . ILE A 1 84 ? -5.119 -2.210 15.485 1.00 87.94 84 ILE A C 1
ATOM 632 O O . ILE A 1 84 ? -5.945 -2.339 16.385 1.00 87.94 84 ILE A O 1
ATOM 636 N N . GLY A 1 85 ? -3.931 -1.626 15.674 1.00 90.69 85 GLY A N 1
ATOM 637 C CA . GLY A 1 85 ? -3.522 -1.067 16.964 1.00 90.69 85 GLY A CA 1
ATOM 638 C C . GLY A 1 85 ? -4.495 0.005 17.454 1.00 90.69 85 GLY A C 1
ATOM 639 O O . GLY A 1 85 ? -4.996 -0.080 18.569 1.00 90.69 85 GLY A O 1
ATOM 640 N N . LEU A 1 86 ? -4.851 0.951 16.586 1.00 90.75 86 LEU A N 1
ATOM 641 C CA . LEU A 1 86 ? -5.787 2.027 16.902 1.00 90.75 86 LEU A CA 1
ATOM 642 C C . LEU A 1 86 ? -7.165 1.502 17.331 1.00 90.75 86 LEU A C 1
ATOM 644 O O . LEU A 1 86 ? -7.690 1.924 18.357 1.00 90.75 86 LEU A O 1
ATOM 648 N N . VAL A 1 87 ? -7.754 0.567 16.579 1.00 88.38 87 VAL A N 1
ATOM 649 C CA . VAL A 1 87 ? -9.056 -0.025 16.939 1.00 88.38 87 VAL A CA 1
ATOM 650 C C . VAL A 1 87 ? -8.968 -0.826 18.239 1.00 88.38 87 VAL A C 1
ATOM 652 O O . VAL A 1 87 ? -9.904 -0.781 19.037 1.00 88.38 87 VAL A O 1
ATOM 655 N N . ASN A 1 88 ? -7.851 -1.511 18.490 1.00 92.19 88 ASN A N 1
ATOM 656 C CA . ASN A 1 88 ? -7.636 -2.229 19.745 1.00 92.19 88 ASN A CA 1
ATOM 657 C C . ASN A 1 88 ? -7.587 -1.283 20.954 1.00 92.19 88 ASN A C 1
ATOM 659 O O . ASN A 1 88 ? -8.200 -1.590 21.972 1.00 92.19 88 ASN A O 1
ATOM 663 N N . GLU A 1 89 ? -6.940 -0.123 20.840 1.00 90.69 89 GLU A N 1
ATOM 664 C CA . GLU A 1 89 ? -6.944 0.886 21.910 1.00 90.69 89 GLU A CA 1
ATOM 665 C C . GLU A 1 89 ? -8.337 1.508 22.096 1.00 90.69 89 GLU A C 1
ATOM 667 O O . GLU A 1 89 ? -8.844 1.617 23.215 1.00 90.69 89 GLU A O 1
ATOM 672 N N . MET A 1 90 ? -9.027 1.833 20.996 1.00 88.50 90 MET A N 1
ATOM 673 C CA . MET A 1 90 ? -10.402 2.349 21.052 1.00 88.50 90 MET A CA 1
ATOM 674 C C . MET A 1 90 ? -11.379 1.348 21.681 1.00 88.50 90 MET A C 1
ATOM 676 O O . MET A 1 90 ? -12.352 1.757 22.312 1.00 88.50 90 MET A O 1
ATOM 680 N N . LYS A 1 91 ? -11.120 0.041 21.567 1.00 89.75 91 LYS A N 1
ATOM 681 C CA . LYS A 1 91 ? -11.934 -0.998 22.211 1.00 89.75 91 LYS A CA 1
ATOM 682 C C . LYS A 1 91 ? -11.938 -0.859 23.734 1.00 89.75 91 LYS A C 1
ATOM 684 O O . LYS A 1 91 ? -12.988 -1.045 24.342 1.00 89.75 91 LYS A O 1
ATOM 689 N N . ILE A 1 92 ? -10.801 -0.524 24.348 1.00 91.81 92 ILE A N 1
ATOM 690 C CA . ILE A 1 92 ? -10.705 -0.323 25.805 1.00 91.81 92 ILE A CA 1
ATOM 691 C C . ILE A 1 92 ? -11.601 0.846 26.226 1.00 91.81 92 ILE A C 1
ATOM 693 O O . ILE A 1 92 ? -12.359 0.741 27.186 1.00 91.81 92 ILE A O 1
ATOM 697 N N . VAL A 1 93 ? -11.563 1.939 25.461 1.00 89.69 93 VAL A N 1
ATOM 698 C CA . VAL A 1 93 ? -12.406 3.121 25.684 1.00 89.69 93 VAL A CA 1
ATOM 699 C C . VAL A 1 93 ? -13.892 2.784 25.519 1.00 89.69 93 VAL A C 1
ATOM 701 O O . VAL A 1 93 ? -14.700 3.153 26.369 1.00 89.69 93 VAL A O 1
ATOM 704 N N . ALA A 1 94 ? -14.248 2.019 24.485 1.00 90.75 94 ALA A N 1
ATOM 705 C CA . ALA A 1 94 ? -15.624 1.590 24.239 1.00 90.75 94 ALA A CA 1
ATOM 706 C C . ALA A 1 94 ? -16.183 0.700 25.365 1.00 90.75 94 ALA A C 1
ATOM 708 O O . ALA A 1 94 ? -17.334 0.863 25.765 1.00 90.75 94 ALA A O 1
ATOM 709 N N . ILE A 1 95 ? -15.371 -0.211 25.919 1.00 93.38 95 ILE A N 1
ATOM 710 C CA . ILE A 1 95 ? -15.762 -1.064 27.059 1.00 93.38 95 ILE A CA 1
ATOM 711 C C . ILE A 1 95 ? -16.092 -0.224 28.303 1.00 93.38 95 ILE A C 1
ATOM 713 O O . ILE A 1 95 ? -16.963 -0.605 29.081 1.00 93.38 95 ILE A O 1
ATOM 717 N N . ASN A 1 96 ? -15.466 0.945 28.459 1.00 93.00 96 ASN A N 1
ATOM 718 C CA . ASN A 1 96 ? -15.756 1.888 29.541 1.00 93.00 96 ASN A CA 1
ATOM 719 C C . ASN A 1 96 ? -17.020 2.742 29.297 1.00 93.00 96 ASN A C 1
ATOM 721 O O . ASN A 1 96 ? -17.259 3.699 30.030 1.00 93.00 96 ASN A O 1
ATOM 725 N N . GLY A 1 97 ? -17.835 2.408 28.289 1.00 92.56 97 GLY A N 1
ATOM 726 C CA . GLY A 1 97 ? -19.136 3.036 28.036 1.00 92.56 97 GLY A CA 1
ATOM 727 C C . GLY A 1 97 ? -19.096 4.298 27.172 1.00 92.56 97 GLY A C 1
ATOM 728 O O . GLY A 1 97 ? -20.088 5.018 27.115 1.00 92.56 97 GLY A O 1
ATOM 729 N N . VAL A 1 98 ? -17.976 4.583 26.503 1.00 92.88 98 VAL A N 1
ATOM 730 C CA . VAL A 1 98 ? -17.840 5.742 25.606 1.00 92.88 98 VAL A CA 1
ATOM 731 C C . VAL A 1 98 ? -18.242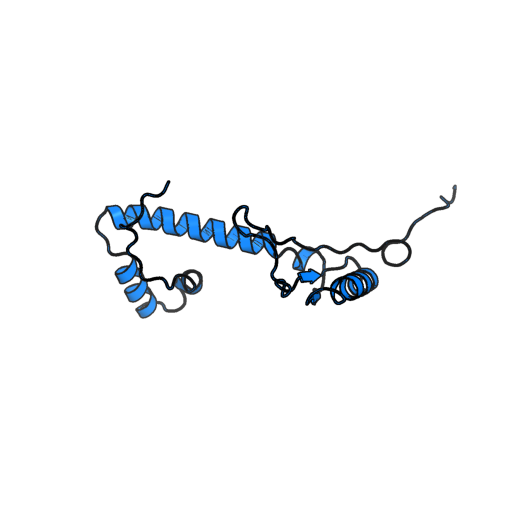 5.364 24.176 1.00 92.88 98 VAL A C 1
ATOM 733 O O . VAL A 1 98 ? -17.711 4.400 23.619 1.00 92.88 98 VAL A O 1
ATOM 736 N N . ASP A 1 99 ? -19.122 6.151 23.544 1.00 90.81 99 ASP A N 1
ATOM 737 C CA . ASP A 1 99 ? -19.418 6.011 22.113 1.00 90.81 99 ASP A CA 1
ATOM 738 C C . ASP A 1 99 ? -18.262 6.575 21.274 1.00 90.81 99 ASP A C 1
ATOM 740 O O . ASP A 1 99 ? -18.125 7.778 21.044 1.00 90.81 99 ASP A O 1
ATOM 744 N N . ILE A 1 100 ? -17.407 5.672 20.796 1.00 88.88 100 ILE A N 1
ATOM 745 C CA . ILE A 1 100 ? -16.246 6.022 19.975 1.00 88.88 100 ILE A CA 1
ATOM 746 C C . ILE A 1 100 ? -16.631 6.723 18.664 1.00 88.88 100 ILE A C 1
ATOM 748 O O . ILE A 1 100 ? -15.833 7.502 18.145 1.00 88.88 100 ILE A O 1
ATOM 752 N N . PHE A 1 101 ? -17.828 6.488 18.117 1.00 88.00 101 PHE A N 1
ATOM 753 C CA . PHE A 1 101 ? -18.270 7.141 16.884 1.00 88.00 101 PHE A CA 1
ATOM 754 C C . PHE A 1 101 ? -18.698 8.580 17.144 1.00 88.00 101 PHE A C 1
ATOM 756 O O . PHE A 1 101 ? -18.348 9.460 16.357 1.00 88.00 101 PHE A O 1
ATOM 763 N N . GLU A 1 102 ? -19.381 8.834 18.259 1.00 88.69 102 GLU A N 1
ATOM 764 C CA . GLU A 1 102 ? -19.693 10.194 18.703 1.00 88.69 102 GLU A CA 1
ATOM 765 C C . GLU A 1 102 ? -18.406 10.999 18.920 1.00 88.69 102 GLU A C 1
ATOM 767 O O . GLU A 1 102 ? -18.267 12.106 18.397 1.00 88.69 102 GLU A O 1
ATOM 772 N N . VAL A 1 103 ? -17.413 10.408 19.594 1.00 87.06 103 VAL A N 1
ATOM 773 C CA . VAL A 1 103 ? -16.093 11.029 19.790 1.00 87.06 103 VAL A CA 1
ATOM 774 C C . VAL A 1 103 ? -15.422 11.357 18.452 1.00 87.06 103 VAL A C 1
ATOM 776 O O . VAL A 1 103 ? -14.890 12.454 18.285 1.00 87.06 103 VAL A O 1
ATOM 779 N N . ILE A 1 104 ? -15.466 10.442 17.480 1.00 85.75 104 ILE A N 1
ATOM 780 C CA . ILE A 1 104 ? -14.907 10.645 16.135 1.00 85.75 104 ILE A CA 1
ATOM 781 C C . ILE A 1 104 ? -15.598 11.806 15.401 1.00 85.75 104 ILE A C 1
ATOM 783 O O . ILE A 1 104 ? -14.917 12.623 14.778 1.00 85.75 104 ILE A O 1
ATOM 787 N N . GLU A 1 105 ? -16.926 11.904 15.460 1.00 86.06 105 GLU A N 1
ATOM 788 C CA . GLU A 1 105 ? -17.681 12.988 14.813 1.00 86.06 105 GLU A CA 1
ATOM 789 C C . GLU A 1 105 ? -17.446 14.348 15.490 1.00 86.06 105 GLU A C 1
ATOM 791 O O . GLU A 1 105 ? -17.227 15.359 14.810 1.00 86.06 105 GLU A O 1
ATOM 796 N N . LEU A 1 106 ? -17.399 14.379 16.826 1.00 86.81 106 LEU A N 1
ATOM 797 C CA . LEU A 1 106 ? -17.041 15.582 17.582 1.00 86.81 106 LEU A CA 1
ATOM 798 C C . LEU A 1 106 ? -15.623 16.041 17.251 1.00 86.81 106 LEU A C 1
ATOM 800 O O . LEU A 1 106 ? -15.399 17.231 17.014 1.00 86.81 106 LEU A O 1
ATOM 804 N N . GLN A 1 107 ? -14.674 15.107 17.170 1.00 84.00 107 GLN A N 1
ATOM 805 C CA . GLN A 1 107 ? -13.304 15.431 16.802 1.00 84.00 107 GLN A CA 1
ATOM 806 C C . GLN A 1 107 ? -13.263 16.065 15.409 1.00 84.00 107 GLN A C 1
ATOM 808 O O . GLN A 1 107 ? -12.695 17.148 15.278 1.00 84.00 107 GLN A O 1
ATOM 813 N N . LYS A 1 108 ? -13.891 15.455 14.390 1.00 83.81 108 LYS A N 1
ATOM 814 C CA . LYS A 1 108 ? -13.894 15.987 13.011 1.00 83.81 108 LYS A CA 1
ATOM 815 C C . LYS A 1 108 ? -14.387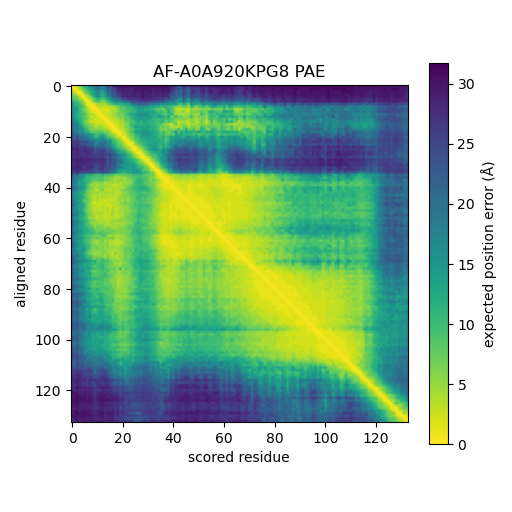 17.430 12.943 1.00 83.81 108 LYS A C 1
ATOM 817 O O . LYS A 1 108 ? -13.914 18.197 12.110 1.00 83.81 108 LYS A O 1
ATOM 822 N N . THR A 1 109 ? -15.329 17.787 13.811 1.00 82.19 109 THR A N 1
ATOM 823 C CA . THR A 1 109 ? -15.857 19.150 13.920 1.00 82.19 109 THR A CA 1
ATOM 824 C C . THR A 1 109 ? -14.832 20.104 14.543 1.00 82.19 109 THR A C 1
ATOM 826 O O . THR A 1 109 ? -14.682 21.231 14.082 1.00 82.19 109 THR A O 1
ATOM 829 N N . GLN A 1 110 ? -14.104 19.660 15.572 1.00 80.44 110 GLN A N 1
ATOM 830 C CA . GLN A 1 110 ? -13.128 20.483 16.296 1.00 80.44 110 GLN A CA 1
ATOM 831 C C . GLN A 1 110 ? -11.774 20.605 15.584 1.00 80.44 110 GLN A C 1
ATOM 833 O O . GLN A 1 110 ? -11.140 21.656 15.639 1.00 80.44 110 GLN A O 1
ATOM 838 N N . ASN A 1 111 ? -11.307 19.543 14.931 1.00 74.94 111 ASN A N 1
ATOM 839 C CA . ASN A 1 111 ? -10.044 19.527 14.202 1.00 74.94 111 ASN A CA 1
ATOM 840 C C . ASN A 1 111 ? -10.135 18.582 12.980 1.00 74.94 111 ASN A C 1
ATOM 842 O O . ASN A 1 111 ? -9.710 17.424 13.046 1.00 74.94 111 ASN A O 1
ATOM 846 N N . PRO A 1 112 ? -10.643 19.093 11.840 1.00 66.94 112 PRO A N 1
ATOM 847 C CA . PRO A 1 112 ? -10.982 18.303 10.652 1.00 66.94 112 PRO A CA 1
ATOM 848 C C . PRO A 1 112 ? -9.822 17.526 10.016 1.00 66.94 112 PRO A C 1
ATOM 850 O O . PRO A 1 112 ? -10.052 16.558 9.291 1.00 66.94 112 PRO A O 1
ATOM 853 N N . SER A 1 113 ? -8.571 17.937 10.248 1.00 72.25 113 SER A N 1
ATOM 854 C CA . SER A 1 113 ? -7.388 17.284 9.673 1.00 72.25 113 SER A CA 1
ATOM 855 C C . SER A 1 113 ? -6.874 16.105 10.506 1.00 72.25 113 SER A C 1
ATOM 857 O O . SER A 1 113 ? -6.115 15.287 9.989 1.00 72.25 113 SER A O 1
ATOM 859 N N . GLY A 1 114 ? -7.300 15.971 11.767 1.00 62.97 114 GLY A N 1
ATOM 860 C CA . GLY A 1 114 ? -6.718 15.023 12.722 1.00 62.97 114 GLY A CA 1
ATOM 861 C C . GLY A 1 114 ? -7.010 13.542 12.456 1.00 62.97 114 GLY A C 1
ATOM 862 O O . GLY A 1 114 ? -6.313 12.685 12.992 1.00 62.97 114 GLY A O 1
ATOM 863 N N . LEU A 1 115 ? -8.012 13.220 11.630 1.00 62.41 115 LEU A N 1
ATOM 864 C CA . LEU A 1 115 ? -8.547 11.857 11.502 1.00 62.41 115 LEU A CA 1
ATOM 865 C C . LEU A 1 115 ? -8.498 11.261 10.084 1.00 62.41 115 LEU A C 1
ATOM 867 O O . LEU A 1 115 ? -9.196 10.284 9.796 1.00 62.41 115 LEU A O 1
ATOM 871 N N . GLN A 1 116 ? -7.684 11.823 9.185 1.00 58.69 116 GLN A N 1
ATOM 872 C CA . GLN A 1 116 ? -7.635 11.425 7.766 1.00 58.69 116 GLN A CA 1
ATOM 873 C C . GLN A 1 116 ? -7.384 9.918 7.540 1.00 58.69 116 GLN A C 1
ATOM 875 O 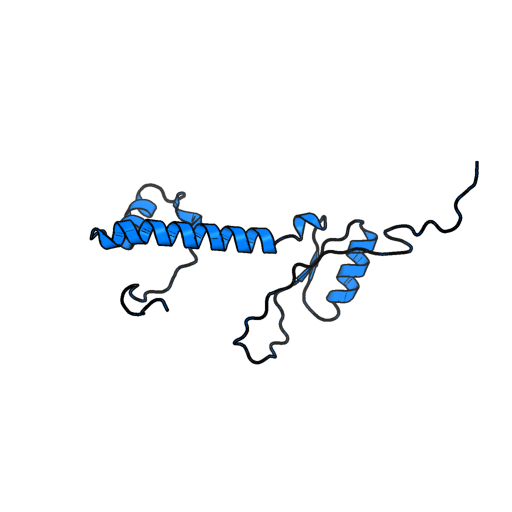O . GLN A 1 116 ? -7.846 9.366 6.538 1.00 58.69 116 GLN A O 1
ATOM 880 N N . LEU A 1 117 ? -6.751 9.232 8.500 1.00 51.53 117 LEU A N 1
ATOM 881 C CA . LEU A 1 117 ? -6.440 7.799 8.440 1.00 51.53 117 LEU A CA 1
ATOM 882 C C . LEU A 1 117 ? -7.664 6.863 8.562 1.00 51.53 117 LEU A C 1
ATOM 884 O O . LEU A 1 117 ? -7.592 5.713 8.142 1.00 51.53 117 LEU A O 1
ATOM 888 N N . LEU A 1 118 ? -8.797 7.330 9.104 1.00 51.12 118 LEU A N 1
ATOM 889 C CA . LEU A 1 118 ? -9.984 6.490 9.364 1.00 51.12 118 LEU A CA 1
ATOM 890 C C . LEU A 1 118 ? -11.062 6.560 8.267 1.00 51.12 118 LEU A C 1
ATOM 892 O O . LEU A 1 118 ? -12.098 5.899 8.357 1.00 51.12 118 LEU A O 1
ATOM 896 N N . SER A 1 119 ? -10.834 7.338 7.207 1.00 47.06 119 SER A N 1
ATOM 897 C CA . SER A 1 119 ? -11.845 7.658 6.184 1.00 47.06 119 SER A CA 1
ATOM 898 C C . SER A 1 119 ? -12.361 6.458 5.361 1.00 47.06 119 SER A C 1
ATOM 900 O O . SER A 1 119 ? -13.413 6.565 4.726 1.00 47.06 119 SER A O 1
ATOM 902 N N . GLY A 1 120 ? -11.684 5.303 5.411 1.00 43.09 120 GLY A N 1
ATOM 903 C CA . GLY A 1 120 ? -12.085 4.066 4.725 1.00 43.09 120 GLY A CA 1
ATOM 904 C C . GLY A 1 120 ? -13.086 3.174 5.476 1.00 43.09 120 GLY A C 1
ATOM 905 O O . GLY A 1 120 ? -13.656 2.265 4.876 1.00 43.09 120 GLY A O 1
ATOM 906 N N . ALA A 1 121 ? -13.347 3.413 6.765 1.00 41.66 121 ALA A N 1
ATOM 907 C CA . ALA A 1 121 ? -14.209 2.555 7.585 1.00 41.66 121 ALA A CA 1
ATOM 908 C C . ALA A 1 121 ? -15.696 2.961 7.508 1.00 41.66 121 ALA A C 1
ATOM 910 O O . ALA A 1 121 ? -16.339 3.221 8.523 1.00 41.66 121 ALA A O 1
ATOM 911 N N . ARG A 1 122 ? -16.283 3.038 6.305 1.00 37.53 122 ARG A N 1
ATOM 912 C CA . ARG A 1 122 ? -17.742 3.210 6.154 1.00 37.53 122 ARG A CA 1
ATOM 913 C C . ARG A 1 122 ? -18.431 1.848 6.074 1.00 37.53 122 ARG A C 1
ATOM 915 O O . ARG A 1 122 ? -18.732 1.337 5.003 1.00 37.53 122 ARG A O 1
ATOM 922 N N . GLY A 1 123 ? -18.710 1.280 7.242 1.00 40.53 123 GLY A N 1
ATOM 923 C CA . GLY A 1 123 ? -19.625 0.156 7.405 1.00 40.53 123 GLY A CA 1
ATOM 924 C C . GLY A 1 123 ? -20.405 0.325 8.700 1.00 40.53 123 GLY A C 1
ATOM 925 O O . GLY A 1 123 ? -19.887 0.009 9.762 1.00 40.53 123 GLY A O 1
ATOM 926 N N . ARG A 1 124 ? -21.651 0.817 8.628 1.00 42.22 124 ARG A N 1
ATOM 927 C CA . ARG A 1 124 ? -22.600 0.729 9.750 1.00 42.22 124 ARG A CA 1
ATOM 928 C C . ARG A 1 124 ? -22.949 -0.746 9.960 1.00 42.22 124 ARG A C 1
ATOM 930 O O . ARG A 1 124 ? -23.917 -1.245 9.395 1.00 42.22 124 ARG A O 1
ATOM 937 N N . ARG A 1 125 ? -22.135 -1.464 10.722 1.00 39.34 125 ARG A N 1
ATOM 938 C CA . ARG A 1 125 ? -22.539 -2.685 11.423 1.00 39.34 125 ARG A CA 1
ATOM 939 C C . ARG A 1 125 ? -22.038 -2.539 12.844 1.00 39.34 125 ARG A C 1
ATOM 941 O O . ARG A 1 125 ? -20.898 -2.123 13.037 1.00 39.34 125 ARG A O 1
ATOM 948 N N . SER A 1 126 ? -22.914 -2.800 13.808 1.00 40.94 126 SER A N 1
ATOM 949 C CA . SER A 1 126 ? -22.557 -2.716 15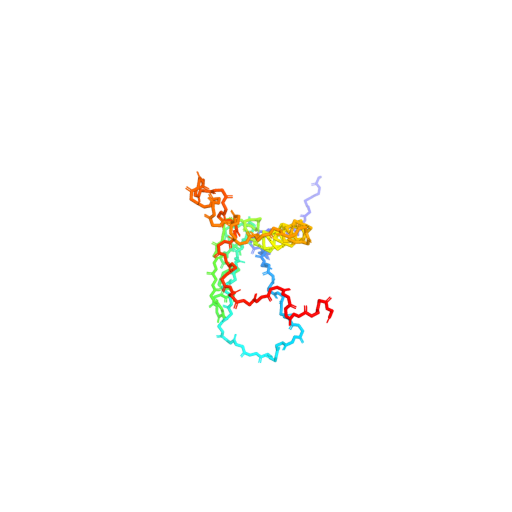.216 1.00 40.94 126 SER A CA 1
ATOM 950 C C . SER A 1 126 ? -21.326 -3.603 15.459 1.00 40.94 126 SER A C 1
ATOM 952 O O . SER A 1 126 ? -21.237 -4.731 14.964 1.00 40.94 126 SER A O 1
ATOM 954 N N . LEU A 1 127 ? -20.346 -3.078 16.194 1.00 45.59 127 LEU A N 1
ATOM 955 C CA . LEU A 1 127 ? -19.171 -3.838 16.630 1.00 45.59 127 LEU A CA 1
ATOM 956 C C . LEU A 1 127 ? -19.540 -4.930 17.656 1.00 45.59 127 LEU A C 1
ATOM 958 O O . LEU A 1 127 ? -18.664 -5.663 18.105 1.00 45.59 127 LEU A O 1
ATOM 962 N N . THR A 1 128 ? -20.822 -5.047 18.017 1.00 46.97 128 THR A N 1
ATOM 963 C CA . THR A 1 128 ? -21.346 -5.992 19.005 1.00 46.97 128 THR A CA 1
ATOM 964 C C . THR A 1 128 ? -21.897 -7.283 18.393 1.00 46.97 128 THR A C 1
ATOM 966 O O . THR A 1 128 ? -22.082 -8.248 19.125 1.00 46.97 128 THR A O 1
ATOM 969 N N . ASP A 1 129 ? -22.110 -7.356 17.072 1.00 35.75 129 ASP A N 1
ATOM 970 C CA . ASP A 1 129 ? -22.854 -8.470 16.451 1.00 35.75 129 ASP A CA 1
ATOM 971 C C . ASP A 1 129 ? -21.993 -9.616 15.886 1.00 35.75 129 ASP A C 1
ATOM 973 O O . ASP A 1 129 ? -22.509 -10.476 15.168 1.00 35.75 129 ASP A O 1
ATOM 977 N N . ARG A 1 130 ? -20.684 -9.680 16.175 1.00 33.88 130 ARG A N 1
ATOM 978 C CA . ARG A 1 130 ? -19.871 -10.864 15.833 1.00 33.88 130 ARG A CA 1
ATOM 979 C C . ARG A 1 130 ? -18.902 -11.258 16.947 1.00 33.88 130 ARG A C 1
ATOM 981 O O . ARG A 1 130 ? -18.124 -10.408 17.382 1.00 33.88 130 ARG A O 1
ATOM 988 N N . PRO A 1 131 ? -18.866 -12.540 17.357 1.00 29.94 131 PRO A N 1
ATOM 989 C CA . PRO A 1 131 ? -17.738 -13.053 18.115 1.00 29.94 131 PRO A CA 1
ATOM 990 C C . PRO A 1 131 ? -16.491 -12.999 17.223 1.00 29.94 131 PRO A C 1
ATOM 992 O O . PRO A 1 131 ? -16.505 -13.450 16.080 1.00 29.94 131 PRO A O 1
ATOM 995 N N . LEU A 1 132 ? -15.427 -12.388 17.739 1.00 45.00 132 LEU A N 1
ATOM 996 C CA . LEU A 1 132 ? -14.113 -12.359 17.101 1.00 45.00 132 LEU A CA 1
ATOM 997 C C . LEU A 1 132 ? -13.378 -13.671 17.404 1.00 45.00 132 LEU A C 1
ATOM 999 O O . LEU A 1 132 ? -12.476 -13.659 18.234 1.00 45.00 132 LEU A O 1
ATOM 1003 N N . PHE A 1 133 ? -13.788 -14.768 16.759 1.00 39.81 133 PHE A N 1
ATOM 1004 C CA . PHE A 1 133 ? -12.991 -15.981 16.526 1.00 39.81 133 PHE A CA 1
ATOM 1005 C C . PHE A 1 133 ? -13.466 -16.667 15.245 1.00 39.81 133 PHE A C 1
ATOM 1007 O O . PHE A 1 133 ? -14.700 -16.805 15.084 1.00 39.81 133 PHE A O 1
#

Secondary structure (DSSP, 8-state):
----S----BTTTB--EE-------TT--S--SSPPPEEEEESSHHHHHHHHHHHHTTS-EEE-SSTTTT-HHHHHHHHHHHHHHHHHHHHHHHHTT--HHHHHHHHHHH-TTTTGGGTT------TTSS---